Protein AF-A0A740FCY0-F1 (afdb_monomer_lite)

InterPro domains:
  IPR014048 Methylated-DNA-[protein]-cysteine S-methyltransferase, DNA binding [PF01035] (1-59)
  IPR014048 Methylated-DNA-[protein]-cysteine S-methyltransferase, DNA binding [cd06445] (1-58)
  IPR036217 Methylated DNA-protein cysteine methyltransferase, DNA binding domain [SSF46767] (1-60)
  IPR036388 Winged 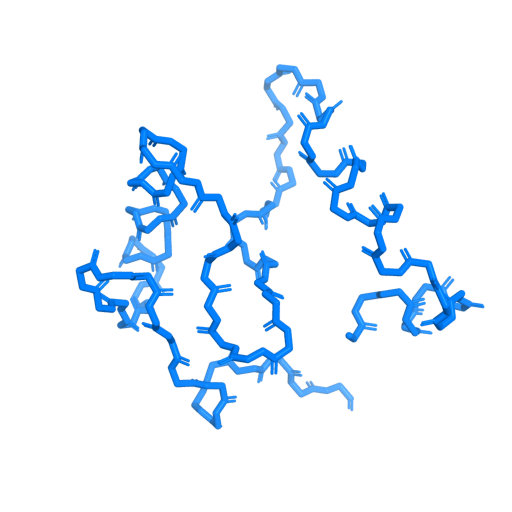helix-like DNA-binding domain superfamily [G3DSA:1.10.10.10] (1-76)
  IPR052520 Alkyltransferase-like DNA repair [PTHR42942] (1-75)

Radius of gyration: 12.35 Å; chains: 1; bounding box: 24×27×32 Å

Structure (mmCIF, N/CA/C/O backbone):
data_AF-A0A740FCY0-F1
#
_entry.id   AF-A0A740FCY0-F1
#
loop_
_atom_site.group_PDB
_atom_site.id
_atom_site.type_symbol
_atom_site.label_atom_id
_atom_site.label_alt_id
_atom_site.label_comp_id
_atom_site.label_asym_id
_atom_site.label_entity_id
_atom_site.label_seq_id
_atom_site.pdbx_PDB_ins_code
_atom_site.Cartn_x
_atom_site.Cartn_y
_atom_site.Cartn_z
_atom_site.occupancy
_atom_site.B_iso_or_equiv
_atom_site.auth_seq_id
_atom_site.auth_comp_id
_atom_site.auth_asym_id
_atom_site.auth_atom_id
_atom_site.pdbx_PDB_model_num
ATOM 1 N N . ASP A 1 1 ? -0.088 -8.140 -8.379 1.00 94.19 1 ASP A N 1
ATOM 2 C CA . ASP A 1 1 ? -0.887 -7.779 -9.570 1.00 94.19 1 ASP A CA 1
ATOM 3 C C . ASP A 1 1 ? -0.219 -6.721 -10.408 1.00 94.19 1 ASP A C 1
ATOM 5 O O . ASP A 1 1 ? 0.120 -7.039 -11.533 1.00 94.19 1 ASP A O 1
ATOM 9 N N . VAL A 1 2 ? 0.091 -5.554 -9.842 1.00 96.44 2 VAL A N 1
ATOM 10 C CA . VAL A 1 2 ? 0.764 -4.445 -10.547 1.00 96.44 2 VAL A CA 1
ATOM 11 C C . VAL A 1 2 ? 1.941 -4.896 -11.424 1.00 96.44 2 VAL A C 1
ATOM 13 O O . VAL A 1 2 ? 1.941 -4.644 -12.618 1.00 96.44 2 VAL A O 1
ATOM 16 N N . ALA A 1 3 ? 2.907 -5.639 -10.871 1.00 97.19 3 ALA A N 1
ATOM 17 C CA . ALA A 1 3 ? 4.066 -6.109 -11.638 1.00 97.19 3 ALA A CA 1
ATOM 18 C C . ALA A 1 3 ? 3.685 -7.023 -12.823 1.00 97.19 3 ALA A C 1
ATOM 20 O O . ALA A 1 3 ? 4.257 -6.916 -13.902 1.00 97.19 3 ALA A O 1
ATOM 21 N N . ARG A 1 4 ? 2.690 -7.901 -12.638 1.00 96.19 4 ARG A N 1
ATOM 22 C CA . ARG A 1 4 ? 2.179 -8.788 -13.695 1.00 96.19 4 ARG A CA 1
ATOM 23 C C . ARG A 1 4 ? 1.485 -7.987 -14.793 1.00 96.19 4 ARG A C 1
ATOM 25 O O . ARG A 1 4 ? 1.769 -8.212 -15.960 1.00 96.19 4 ARG A O 1
ATOM 32 N N . LEU A 1 5 ? 0.619 -7.055 -14.402 1.00 96.25 5 LEU A N 1
ATOM 33 C CA . LEU A 1 5 ? -0.103 -6.162 -15.308 1.00 96.25 5 LEU A CA 1
ATOM 34 C C . LEU A 1 5 ? 0.840 -5.250 -16.099 1.00 96.25 5 LEU A C 1
ATOM 36 O O . LEU A 1 5 ? 0.586 -4.960 -17.257 1.00 96.25 5 LEU A O 1
ATOM 40 N N . ALA A 1 6 ? 1.969 -4.869 -15.503 1.00 95.81 6 ALA A N 1
ATOM 41 C CA . ALA A 1 6 ? 3.035 -4.119 -16.159 1.00 95.81 6 ALA A CA 1
ATOM 42 C C . ALA A 1 6 ? 3.950 -4.988 -17.056 1.00 95.81 6 ALA A C 1
ATOM 44 O O . ALA A 1 6 ? 5.037 -4.551 -17.426 1.00 95.81 6 ALA A O 1
ATOM 45 N N . GLY A 1 7 ? 3.583 -6.241 -17.352 1.00 97.44 7 GLY A N 1
ATOM 46 C CA . GLY A 1 7 ? 4.366 -7.140 -18.212 1.00 97.44 7 GLY A CA 1
ATOM 47 C C . GLY A 1 7 ? 5.635 -7.712 -17.570 1.00 97.44 7 GLY A C 1
ATOM 48 O O . GLY A 1 7 ? 6.405 -8.400 -18.231 1.00 97.44 7 GLY A O 1
ATOM 49 N N . SER A 1 8 ? 5.861 -7.477 -16.273 1.00 97.31 8 SER A N 1
ATOM 50 C CA . SER A 1 8 ? 7.051 -7.932 -15.541 1.00 97.31 8 SER A CA 1
ATOM 51 C C . SER A 1 8 ? 6.674 -8.684 -14.254 1.00 97.31 8 SER A C 1
ATOM 53 O O . SER A 1 8 ? 6.883 -8.175 -13.151 1.00 97.31 8 SER A O 1
ATOM 55 N N . PRO A 1 9 ? 6.144 -9.923 -14.328 1.00 95.81 9 PRO A N 1
ATOM 56 C CA . PRO A 1 9 ? 5.531 -10.611 -13.183 1.00 95.81 9 PRO A CA 1
ATOM 57 C C . PRO A 1 9 ? 6.436 -10.795 -11.957 1.00 95.81 9 PRO A C 1
ATOM 59 O O . PRO A 1 9 ? 5.942 -10.871 -10.832 1.00 95.81 9 PRO A O 1
ATOM 62 N N . ARG A 1 10 ? 7.759 -10.852 -12.158 1.00 96.56 10 ARG A N 1
ATOM 63 C CA . ARG A 1 10 ? 8.762 -11.020 -11.091 1.00 96.56 10 ARG A CA 1
ATOM 64 C C . ARG A 1 10 ? 9.226 -9.695 -10.467 1.00 96.56 10 ARG A C 1
ATOM 66 O O . ARG A 1 10 ? 10.004 -9.716 -9.519 1.00 96.56 10 ARG A O 1
ATOM 73 N N . ALA A 1 11 ? 8.727 -8.552 -10.942 1.00 97.56 11 ALA A N 1
ATOM 74 C CA . ALA A 1 11 ? 9.207 -7.226 -10.557 1.00 97.56 11 ALA A CA 1
ATOM 75 C C . ALA A 1 11 ? 8.487 -6.601 -9.339 1.00 97.56 11 ALA A C 1
ATOM 77 O O . ALA A 1 11 ? 8.447 -5.382 -9.179 1.00 97.56 11 ALA A O 1
ATOM 78 N N . ALA A 1 12 ? 7.879 -7.408 -8.460 1.00 96.00 12 ALA A N 1
ATOM 79 C CA . ALA A 1 12 ? 7.076 -6.895 -7.341 1.00 96.00 12 ALA A CA 1
ATOM 80 C C . ALA A 1 12 ? 7.879 -6.005 -6.372 1.00 96.00 12 ALA A C 1
ATOM 82 O O . ALA A 1 12 ? 7.365 -5.005 -5.870 1.00 96.00 12 ALA A O 1
ATOM 83 N N . ARG A 1 13 ? 9.156 -6.333 -6.134 1.00 95.44 13 ARG A N 1
ATOM 84 C CA . ARG A 1 13 ? 10.041 -5.531 -5.276 1.00 95.44 13 ARG A CA 1
ATOM 85 C C . ARG A 1 13 ? 10.404 -4.195 -5.926 1.00 95.44 13 ARG A C 1
ATOM 87 O O . ARG A 1 13 ? 10.478 -3.184 -5.232 1.00 95.44 13 ARG A O 1
ATOM 94 N N . GLN A 1 14 ? 10.585 -4.179 -7.245 1.00 97.00 14 GLN A N 1
ATOM 95 C CA . GLN A 1 14 ? 10.838 -2.970 -8.024 1.00 97.00 14 GLN A CA 1
ATOM 96 C C . GLN A 1 14 ? 9.630 -2.036 -7.970 1.00 97.00 14 GLN A C 1
ATOM 98 O O . GLN A 1 14 ? 9.826 -0.853 -7.715 1.00 97.00 14 GLN A O 1
ATOM 103 N N . VAL A 1 15 ? 8.402 -2.560 -8.096 1.00 96.94 15 VAL A N 1
ATOM 104 C CA . VAL A 1 15 ? 7.169 -1.766 -7.929 1.00 96.94 15 VAL A CA 1
ATOM 105 C C . VAL A 1 15 ? 7.172 -1.037 -6.584 1.00 96.94 15 VAL A C 1
ATOM 107 O O . VAL A 1 15 ? 7.056 0.184 -6.555 1.00 96.94 15 VAL A O 1
ATOM 110 N N . GLY A 1 16 ? 7.389 -1.751 -5.473 1.00 94.44 16 GLY A N 1
ATOM 111 C CA . GLY A 1 16 ? 7.459 -1.117 -4.150 1.00 94.44 16 GLY A CA 1
ATOM 112 C C . GLY A 1 16 ? 8.590 -0.086 -4.036 1.00 94.44 16 GLY A C 1
ATOM 113 O O . GLY A 1 16 ? 8.409 0.977 -3.449 1.00 94.44 16 GLY A O 1
ATOM 114 N N . GLY A 1 17 ? 9.746 -0.368 -4.644 1.00 94.88 17 GLY A N 1
ATOM 115 C CA . GLY A 1 17 ? 10.866 0.569 -4.699 1.00 94.88 17 GLY A CA 1
ATOM 116 C C . GLY A 1 17 ? 10.551 1.857 -5.465 1.00 94.88 17 GLY A C 1
ATOM 117 O O . GLY A 1 17 ? 10.952 2.926 -5.017 1.00 94.88 17 GLY A O 1
ATOM 118 N N . VAL A 1 18 ? 9.836 1.764 -6.590 1.00 95.38 18 VAL A N 1
ATOM 119 C CA . VAL A 1 18 ? 9.387 2.927 -7.373 1.00 95.38 18 VAL A CA 1
ATOM 120 C C . VAL A 1 18 ? 8.400 3.761 -6.562 1.00 95.38 18 VAL A C 1
ATOM 122 O O . VAL A 1 18 ? 8.604 4.962 -6.424 1.00 95.38 18 VAL A O 1
ATOM 125 N N . LEU A 1 19 ? 7.396 3.126 -5.949 1.00 94.62 19 LEU A N 1
ATOM 126 C CA . LEU A 1 19 ? 6.393 3.827 -5.137 1.00 94.62 19 LEU A CA 1
ATOM 127 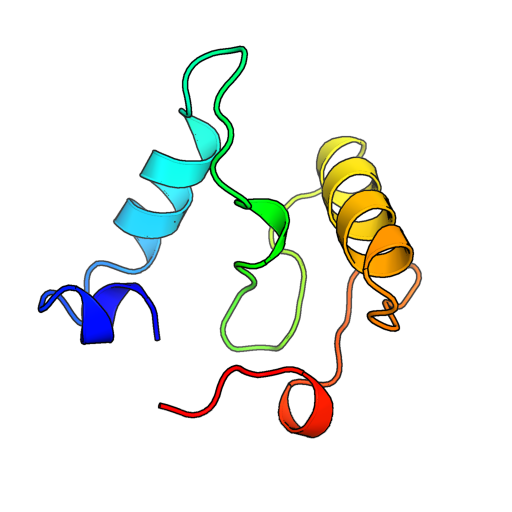C C . LEU A 1 19 ? 7.005 4.542 -3.923 1.00 94.62 19 LEU A C 1
ATOM 129 O O . LEU A 1 19 ? 6.562 5.626 -3.560 1.00 94.62 19 LEU A O 1
ATOM 133 N N . LYS A 1 20 ? 8.060 3.977 -3.323 1.00 91.00 20 LYS A N 1
ATOM 134 C CA . LYS A 1 20 ? 8.787 4.614 -2.213 1.00 91.00 20 LYS A CA 1
ATOM 135 C C . LYS A 1 20 ? 9.562 5.874 -2.633 1.00 91.00 20 LYS A C 1
ATOM 137 O O . LYS A 1 20 ? 9.886 6.690 -1.778 1.00 91.00 20 LYS A O 1
ATOM 142 N N . ARG A 1 21 ? 9.905 6.015 -3.916 1.00 92.81 21 ARG A N 1
ATOM 143 C CA . ARG A 1 21 ? 10.745 7.102 -4.454 1.00 92.81 21 ARG A CA 1
ATOM 144 C C . ARG A 1 21 ? 9.976 8.033 -5.387 1.00 92.81 21 ARG A C 1
ATOM 146 O O . ARG A 1 21 ? 10.577 8.647 -6.265 1.00 92.81 21 ARG A O 1
ATOM 153 N N . LEU A 1 22 ? 8.655 8.099 -5.242 1.00 92.25 22 LEU A N 1
ATOM 154 C CA . LEU A 1 22 ? 7.872 9.061 -6.002 1.00 92.25 22 LEU A CA 1
ATOM 155 C C . LEU A 1 22 ? 8.358 10.485 -5.695 1.00 92.25 22 LEU A C 1
ATOM 157 O O . LEU A 1 22 ? 8.703 10.767 -4.545 1.00 92.25 22 LEU A O 1
ATOM 161 N N . PRO A 1 23 ? 8.411 11.368 -6.707 1.00 93.75 23 PRO A N 1
ATOM 162 C CA . PRO A 1 23 ? 8.769 12.759 -6.488 1.00 93.75 23 PRO A CA 1
ATOM 163 C C . PRO A 1 23 ? 7.759 13.423 -5.550 1.00 93.75 23 PRO A C 1
ATOM 165 O O . PRO A 1 23 ? 6.588 13.033 -5.483 1.00 93.75 23 PRO A O 1
ATOM 168 N N . GLU A 1 24 ? 8.216 14.448 -4.839 1.00 88.62 24 GLU A N 1
ATOM 169 C CA . GLU A 1 24 ? 7.334 15.287 -4.036 1.00 88.62 24 GLU A CA 1
ATOM 170 C C . GLU A 1 24 ? 6.222 15.883 -4.916 1.00 88.62 24 GLU A C 1
ATOM 172 O O . GLU A 1 24 ? 6.443 16.225 -6.077 1.00 88.62 24 GLU A O 1
ATOM 177 N N . GLY A 1 25 ? 4.997 15.933 -4.389 1.00 90.62 25 GLY A N 1
ATOM 178 C CA . GLY A 1 25 ? 3.824 16.379 -5.146 1.00 90.62 25 GLY A CA 1
ATOM 179 C C . GLY A 1 25 ? 3.269 15.363 -6.153 1.00 90.62 25 GLY A C 1
ATOM 180 O O . GLY A 1 25 ? 2.341 15.696 -6.889 1.00 90.62 25 GLY A O 1
ATOM 181 N N . SER A 1 26 ? 3.783 14.125 -6.201 1.00 93.31 26 SER A N 1
ATOM 182 C CA . SER A 1 26 ? 3.212 13.085 -7.065 1.00 93.31 26 SER A CA 1
ATOM 183 C C . SER A 1 26 ? 1.725 12.860 -6.773 1.00 93.31 26 SER A C 1
ATOM 185 O O . SER A 1 26 ? 1.322 12.636 -5.633 1.00 93.31 26 SER A O 1
ATOM 187 N N . THR A 1 27 ? 0.917 12.856 -7.832 1.00 93.81 27 THR A N 1
ATOM 188 C CA . THR A 1 27 ? -0.527 12.588 -7.781 1.00 93.81 27 THR A CA 1
ATOM 189 C C . THR A 1 27 ? -0.864 11.099 -7.886 1.00 93.81 27 THR A C 1
ATOM 191 O O . THR A 1 27 ? -2.037 10.726 -7.879 1.00 93.81 27 THR A O 1
ATOM 194 N N . LEU A 1 28 ? 0.145 10.224 -7.995 1.00 95.81 28 LEU A N 1
ATOM 195 C CA . LEU A 1 28 ? -0.078 8.784 -8.089 1.00 95.81 28 LEU A CA 1
ATOM 196 C C . LEU A 1 28 ? -0.639 8.238 -6.763 1.00 95.81 28 LEU A C 1
ATOM 198 O O . LEU A 1 28 ? -0.032 8.469 -5.713 1.00 95.81 28 LEU A O 1
ATOM 202 N N . PRO A 1 29 ? -1.735 7.450 -6.786 1.00 95.75 29 PRO A N 1
ATOM 203 C CA . PRO A 1 29 ? -2.370 6.906 -5.584 1.00 95.75 29 PRO A CA 1
ATOM 204 C C . PRO A 1 29 ? -1.592 5.695 -5.042 1.00 95.75 29 PRO A C 1
ATOM 206 O O . PRO A 1 29 ? -2.070 4.557 -5.038 1.00 95.75 29 PRO A O 1
ATOM 209 N N . TRP A 1 30 ? -0.352 5.924 -4.612 1.00 95.56 30 TRP A N 1
ATOM 210 C CA . TRP A 1 30 ? 0.576 4.887 -4.152 1.00 95.56 30 TRP A CA 1
ATOM 211 C C . TRP A 1 30 ? 0.022 4.069 -2.981 1.00 95.56 30 TRP A C 1
ATOM 213 O O . TRP A 1 30 ? 0.321 2.878 -2.865 1.00 95.56 30 TRP A O 1
ATOM 223 N N . HIS A 1 31 ? -0.823 4.679 -2.143 1.00 96.62 31 HIS A N 1
ATOM 224 C CA . HIS A 1 31 ? -1.431 4.050 -0.970 1.00 96.62 31 HIS A CA 1
ATOM 225 C C . HIS A 1 31 ? -2.356 2.882 -1.320 1.00 96.62 31 HIS A C 1
ATOM 227 O O . HIS A 1 31 ? -2.581 2.023 -0.467 1.00 96.62 31 HIS A O 1
ATOM 233 N N . ARG A 1 32 ? -2.832 2.790 -2.570 1.00 97.69 32 ARG A N 1
ATOM 234 C CA . ARG A 1 32 ? -3.666 1.678 -3.058 1.00 97.69 32 ARG A CA 1
ATOM 235 C C . ARG A 1 32 ? -2.892 0.384 -3.310 1.00 97.69 32 ARG A C 1
ATOM 237 O O . ARG A 1 32 ? -3.499 -0.659 -3.545 1.00 97.69 32 ARG A O 1
ATOM 244 N N . VAL A 1 33 ? -1.559 0.417 -3.274 1.00 97.50 33 VAL A N 1
ATOM 245 C CA . VAL A 1 33 ? -0.731 -0.775 -3.484 1.00 97.50 33 VAL A CA 1
ATOM 246 C C . VAL A 1 33 ? -0.325 -1.377 -2.141 1.00 97.50 33 VAL A C 1
ATOM 248 O O . VAL A 1 33 ? 0.435 -0.790 -1.372 1.00 97.50 33 VAL A O 1
ATOM 251 N N . VAL A 1 34 ? -0.804 -2.594 -1.885 1.00 97.38 34 VAL A N 1
ATOM 252 C CA . VAL A 1 34 ? -0.470 -3.404 -0.704 1.00 97.38 34 VAL A CA 1
ATOM 253 C C . VAL A 1 34 ? 0.128 -4.747 -1.111 1.00 97.38 34 VAL A C 1
ATOM 255 O O . VAL A 1 34 ? 0.149 -5.111 -2.292 1.00 97.38 34 VAL A O 1
ATOM 258 N N . ASN A 1 35 ? 0.678 -5.488 -0.149 1.00 96.56 35 ASN A N 1
ATOM 259 C CA . ASN A 1 35 ? 1.274 -6.781 -0.460 1.00 96.56 35 ASN A CA 1
ATOM 260 C C . ASN A 1 35 ? 0.217 -7.866 -0.732 1.00 96.56 35 ASN A C 1
ATOM 262 O O . ASN A 1 35 ? -0.976 -7.711 -0.481 1.00 96.56 35 ASN A O 1
ATOM 266 N N . ARG A 1 36 ? 0.689 -9.017 -1.225 1.00 95.62 36 ARG A N 1
ATOM 267 C CA . ARG A 1 36 ? -0.148 -10.185 -1.558 1.00 95.62 36 ARG A CA 1
ATOM 268 C C . ARG A 1 36 ? -0.930 -10.779 -0.380 1.00 95.62 36 ARG A C 1
ATOM 270 O O . ARG A 1 36 ? -1.805 -11.598 -0.623 1.00 95.62 36 ARG A O 1
ATOM 277 N N . HIS A 1 37 ? -0.579 -10.432 0.857 1.00 96.81 37 HIS A N 1
ATOM 278 C CA . HIS A 1 37 ? -1.246 -10.913 2.066 1.00 96.81 37 HIS A CA 1
ATOM 279 C C . HIS A 1 37 ? -2.367 -9.974 2.525 1.00 96.81 37 HIS A C 1
ATOM 281 O O . HIS A 1 37 ? -2.989 -10.250 3.540 1.00 96.81 37 HIS A O 1
ATOM 287 N N . GLY A 1 38 ? -2.619 -8.876 1.804 1.00 97.12 38 GLY A N 1
ATOM 288 C CA . GLY A 1 38 ? -3.611 -7.885 2.214 1.00 97.12 38 GLY A CA 1
ATOM 289 C C . GLY A 1 38 ? -3.116 -6.960 3.313 1.00 97.12 38 GLY A C 1
ATOM 290 O O . GLY A 1 38 ? -3.923 -6.353 3.999 1.00 97.12 38 GLY A O 1
ATOM 291 N N . ALA A 1 39 ? -1.801 -6.834 3.488 1.00 98.06 39 ALA A N 1
ATOM 292 C CA . ALA A 1 39 ? -1.224 -5.983 4.515 1.00 98.06 39 ALA A CA 1
ATOM 293 C C . ALA A 1 39 ? -0.462 -4.796 3.916 1.00 98.06 39 ALA A C 1
ATOM 295 O O . ALA A 1 39 ? 0.227 -4.913 2.892 1.00 98.06 39 ALA A O 1
ATOM 296 N N . ILE A 1 40 ? -0.542 -3.657 4.599 1.00 97.94 40 ILE A N 1
ATOM 297 C CA . ILE A 1 40 ? 0.368 -2.531 4.398 1.00 97.94 40 ILE A CA 1
ATOM 298 C C . ILE A 1 40 ? 1.794 -3.007 4.714 1.00 97.94 40 ILE A C 1
ATOM 300 O O . ILE A 1 40 ? 2.064 -3.521 5.794 1.00 97.94 40 ILE A O 1
ATOM 304 N N . SER A 1 41 ? 2.711 -2.856 3.755 1.00 96.12 41 SER A N 1
ATOM 305 C CA . SER A 1 41 ? 4.118 -3.263 3.925 1.00 96.12 41 SER A CA 1
ATOM 306 C C . SER A 1 41 ? 4.971 -2.233 4.665 1.00 96.12 41 SER A C 1
ATOM 308 O O . SER A 1 41 ? 6.090 -2.546 5.067 1.00 96.12 41 SER A O 1
ATOM 310 N N . LEU A 1 42 ? 4.493 -0.993 4.764 1.00 94.88 42 LEU A N 1
ATOM 311 C CA . LEU A 1 42 ? 5.179 0.091 5.461 1.00 94.88 42 LEU A CA 1
ATOM 312 C C . LEU A 1 42 ? 5.014 -0.072 6.975 1.00 94.88 42 LEU A C 1
ATOM 314 O O . LEU A 1 42 ? 4.089 -0.728 7.442 1.00 94.88 42 LEU A O 1
ATOM 318 N N . THR A 1 43 ? 5.904 0.548 7.743 1.00 95.31 43 THR A N 1
ATOM 319 C CA . THR A 1 43 ? 5.925 0.478 9.211 1.00 95.31 43 THR A CA 1
ATOM 320 C C . THR A 1 43 ? 5.963 1.879 9.817 1.00 95.31 43 THR A C 1
ATOM 322 O O . THR A 1 43 ? 6.319 2.845 9.143 1.00 95.31 43 THR A O 1
ATOM 325 N N . GLY A 1 44 ? 5.621 2.006 11.102 1.00 95.62 44 GLY A N 1
ATOM 326 C CA . GLY A 1 44 ? 5.721 3.278 11.824 1.00 95.62 44 GLY A CA 1
ATOM 327 C C . GLY A 1 44 ? 4.837 4.387 11.220 1.00 95.62 44 GLY A C 1
ATOM 328 O O . GLY A 1 44 ? 3.687 4.114 10.863 1.00 95.62 44 GLY A O 1
ATOM 329 N N . PRO A 1 45 ? 5.338 5.631 11.088 1.00 95.94 45 PRO A N 1
ATOM 330 C CA . PRO A 1 45 ? 4.559 6.752 10.553 1.00 95.94 45 PRO A CA 1
ATOM 331 C C . PRO A 1 45 ? 4.048 6.534 9.124 1.00 95.94 45 PRO A C 1
ATOM 333 O O . PRO A 1 45 ? 2.951 6.974 8.785 1.00 95.94 45 PRO A O 1
ATOM 336 N N . ASP A 1 46 ? 4.811 5.824 8.291 1.00 94.19 46 ASP A N 1
ATOM 337 C CA . ASP A 1 46 ? 4.428 5.552 6.904 1.00 94.19 46 ASP A CA 1
ATOM 338 C C . ASP A 1 46 ? 3.271 4.544 6.816 1.00 94.19 46 ASP A C 1
ATOM 340 O O . ASP A 1 46 ? 2.398 4.689 5.958 1.00 94.19 46 ASP A O 1
ATOM 344 N N . LEU A 1 47 ? 3.200 3.580 7.750 1.00 96.38 47 LEU A N 1
ATOM 345 C CA . LEU A 1 47 ? 2.023 2.714 7.903 1.00 96.38 47 LEU A CA 1
ATOM 346 C C . LEU A 1 47 ? 0.786 3.560 8.181 1.00 96.38 47 LEU A C 1
ATOM 348 O O . LEU A 1 47 ? -0.232 3.400 7.510 1.00 96.38 47 LEU A O 1
ATOM 352 N N . GLN A 1 48 ? 0.877 4.475 9.151 1.00 97.62 48 GLN A N 1
ATOM 353 C CA . GLN A 1 48 ? -0.249 5.333 9.516 1.00 97.62 48 GLN A CA 1
ATOM 354 C C . GLN A 1 48 ? -0.663 6.236 8.354 1.00 97.62 48 GLN A C 1
ATOM 356 O O . GLN A 1 48 ? -1.855 6.357 8.087 1.00 97.62 48 GLN A O 1
ATOM 361 N N . ARG A 1 49 ? 0.293 6.795 7.603 1.00 95.88 49 ARG A N 1
ATOM 362 C CA . ARG A 1 49 ? 0.005 7.606 6.412 1.00 95.88 49 ARG A CA 1
ATOM 363 C C . ARG A 1 49 ? -0.772 6.816 5.359 1.00 95.88 49 ARG A C 1
ATOM 365 O O . ARG A 1 49 ? -1.809 7.283 4.895 1.00 95.88 49 ARG A O 1
ATOM 372 N N . GLN A 1 50 ? -0.310 5.610 5.018 1.00 97.50 50 GLN A N 1
ATOM 373 C CA . GLN A 1 50 ? -1.001 4.755 4.048 1.00 97.50 50 GLN A CA 1
ATOM 374 C C . GLN A 1 50 ? -2.384 4.329 4.555 1.00 97.50 50 GLN A C 1
ATOM 376 O O . GLN A 1 50 ? -3.360 4.369 3.807 1.00 97.50 50 GLN A O 1
ATOM 381 N N . ARG A 1 51 ? -2.480 3.966 5.839 1.00 98.38 51 ARG A N 1
ATOM 382 C CA . ARG A 1 51 ? -3.737 3.587 6.489 1.00 98.38 51 ARG A CA 1
ATOM 383 C C . ARG A 1 51 ? -4.763 4.717 6.428 1.00 98.38 51 ARG A C 1
ATOM 385 O O . ARG A 1 51 ? -5.898 4.463 6.050 1.00 98.38 51 ARG A O 1
ATOM 392 N N . GLN A 1 52 ? -4.376 5.945 6.769 1.00 98.12 52 GLN A N 1
ATOM 393 C CA . GLN A 1 52 ? -5.285 7.094 6.732 1.00 98.12 52 GLN A CA 1
ATOM 394 C C . GLN A 1 52 ? -5.751 7.415 5.310 1.00 98.12 52 GLN A C 1
ATOM 396 O O . GLN A 1 52 ? -6.936 7.655 5.105 1.00 98.12 52 GLN A O 1
ATOM 401 N N . ALA A 1 53 ? -4.858 7.340 4.318 1.00 97.50 53 ALA A N 1
ATOM 402 C CA . ALA A 1 53 ? -5.230 7.547 2.920 1.00 97.50 53 ALA A CA 1
ATOM 403 C C . ALA A 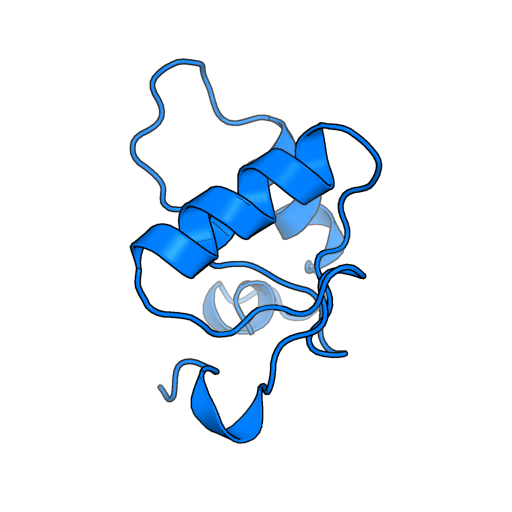1 53 ? -6.249 6.500 2.424 1.00 97.50 53 ALA A C 1
ATOM 405 O O . ALA A 1 53 ? -7.210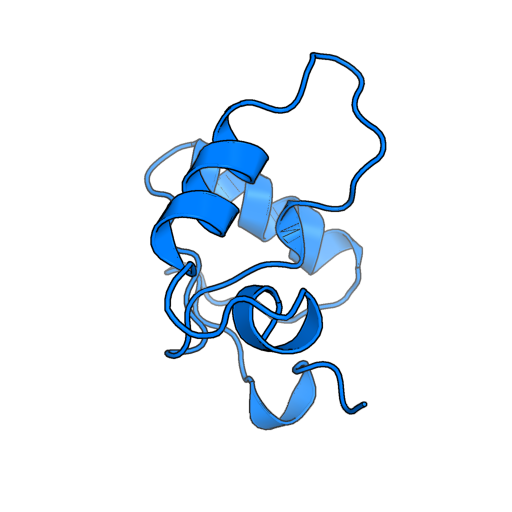 6.847 1.748 1.00 97.50 53 ALA A O 1
ATOM 406 N N . LEU A 1 54 ? -6.085 5.230 2.807 1.00 98.44 54 LEU A N 1
ATOM 407 C CA . LEU A 1 54 ? -7.042 4.164 2.486 1.00 98.44 54 LEU A CA 1
ATOM 408 C C . LEU A 1 54 ? -8.389 4.344 3.203 1.00 98.44 54 LEU A C 1
ATOM 410 O O . LEU A 1 54 ? -9.439 4.182 2.583 1.00 98.44 54 LEU A O 1
ATOM 414 N N . LEU A 1 55 ? -8.372 4.719 4.486 1.00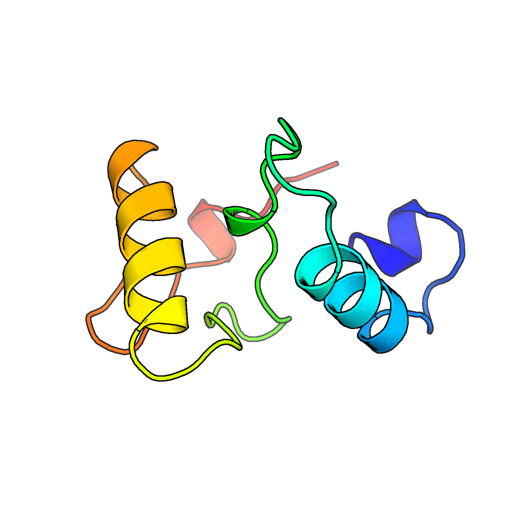 98.44 55 LEU A N 1
ATOM 415 C CA . LEU A 1 55 ? -9.591 5.006 5.251 1.00 98.44 55 LEU A CA 1
ATOM 416 C C . LEU A 1 55 ? -10.377 6.179 4.653 1.00 98.44 55 LEU A C 1
ATOM 418 O O . LEU A 1 55 ? -11.602 6.115 4.598 1.00 98.44 55 LEU A O 1
ATOM 422 N N . ALA A 1 56 ? -9.687 7.214 4.168 1.00 98.25 56 ALA A N 1
ATOM 423 C CA . ALA A 1 56 ? -10.308 8.351 3.489 1.00 98.25 56 ALA A CA 1
ATOM 424 C C . ALA A 1 56 ? -11.015 7.954 2.179 1.00 98.25 56 ALA A C 1
ATOM 426 O O . ALA A 1 56 ? -11.967 8.612 1.770 1.00 98.25 56 ALA A O 1
ATOM 427 N N . GLU A 1 57 ? -10.595 6.855 1.548 1.00 98.06 57 GLU A N 1
ATOM 428 C CA . GLU A 1 57 ? -11.266 6.259 0.385 1.00 98.06 57 GLU A CA 1
ATOM 429 C C . GLU A 1 57 ? -12.364 5.249 0.770 1.00 98.06 57 GLU A C 1
ATOM 431 O O . GLU A 1 57 ? -12.946 4.601 -0.099 1.00 98.06 57 GLU A O 1
ATOM 436 N N . GLY A 1 58 ? -12.658 5.090 2.065 1.00 98.06 58 GLY A N 1
ATOM 437 C CA . GLY A 1 58 ? -13.668 4.154 2.563 1.00 98.06 58 GLY A CA 1
ATOM 438 C C . GLY A 1 58 ? -13.195 2.700 2.653 1.00 98.06 58 GLY A C 1
ATOM 439 O O . GLY A 1 58 ? -14.012 1.802 2.868 1.00 98.06 58 GLY A O 1
ATOM 440 N N . VAL A 1 59 ? -11.891 2.438 2.516 1.00 98.38 59 VAL A N 1
ATOM 441 C CA . VAL A 1 59 ? -11.326 1.097 2.710 1.00 98.38 59 VAL A CA 1
ATOM 442 C C . VAL A 1 59 ? -11.190 0.824 4.202 1.00 98.38 59 VAL A C 1
ATOM 444 O O . VAL A 1 59 ? -10.509 1.548 4.923 1.00 98.38 59 VAL A O 1
ATOM 447 N N . VAL A 1 60 ? -11.800 -0.259 4.680 1.00 98.19 60 VAL A N 1
ATOM 448 C CA . VAL A 1 60 ? -11.636 -0.700 6.072 1.00 98.19 60 VAL A CA 1
ATOM 449 C C . VAL A 1 60 ? -10.240 -1.294 6.262 1.00 98.19 60 VAL A C 1
ATOM 451 O O . VAL A 1 60 ? -9.896 -2.295 5.633 1.00 98.19 60 VAL A O 1
ATOM 454 N N . VAL A 1 61 ? -9.456 -0.691 7.161 1.00 98.25 61 VAL A N 1
ATOM 455 C CA . VAL A 1 61 ? -8.088 -1.116 7.488 1.00 98.25 61 VAL A CA 1
ATOM 456 C C . VAL A 1 61 ? -7.930 -1.304 8.997 1.00 98.25 61 VAL A C 1
ATOM 458 O O . VAL A 1 61 ? -8.222 -0.396 9.787 1.00 98.25 61 VAL A O 1
ATOM 461 N N . SER A 1 62 ? -7.414 -2.464 9.411 1.00 97.31 62 SER A N 1
ATOM 462 C CA . SER A 1 62 ? -7.131 -2.739 10.826 1.00 97.31 62 SER A CA 1
ATOM 463 C C . SER A 1 62 ? -6.067 -1.785 11.397 1.00 97.31 62 SER A C 1
ATOM 465 O O . SER A 1 62 ? -5.335 -1.116 10.662 1.00 97.31 62 SER A O 1
AT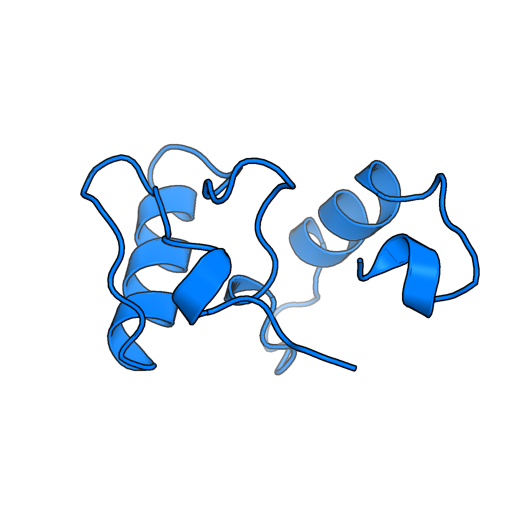OM 467 N N . GLY A 1 63 ? -5.928 -1.736 12.726 1.00 93.31 63 GLY A N 1
ATOM 468 C CA . GLY A 1 63 ? -4.843 -0.980 13.373 1.00 93.31 63 GLY A CA 1
ATOM 469 C C . GLY A 1 63 ? -3.441 -1.462 12.971 1.00 93.31 63 GLY A C 1
ATOM 470 O O . GLY A 1 63 ? -2.516 -0.660 12.888 1.00 93.31 63 GLY A O 1
ATOM 471 N N . SER A 1 64 ? -3.304 -2.752 12.647 1.00 94.56 64 SER A N 1
ATOM 472 C CA . SER A 1 64 ? -2.066 -3.376 12.161 1.00 94.56 64 SER A CA 1
ATOM 473 C C . SER A 1 64 ? -1.877 -3.293 10.640 1.00 94.56 64 SER A C 1
ATOM 475 O O . SER A 1 64 ? -0.902 -3.832 10.123 1.00 94.56 64 SER A O 1
ATOM 477 N N . GLY A 1 65 ? -2.780 -2.625 9.910 1.00 97.31 65 GLY A N 1
ATOM 478 C CA . GLY A 1 65 ? -2.659 -2.426 8.463 1.00 97.31 65 GLY A CA 1
ATOM 479 C C . GLY A 1 65 ? -3.184 -3.576 7.595 1.00 97.31 65 GLY A C 1
ATOM 480 O O . GLY A 1 65 ? -2.779 -3.676 6.441 1.00 97.31 65 GLY A O 1
ATOM 481 N N . GLN A 1 66 ? -4.048 -4.444 8.130 1.00 98.44 66 GLN A N 1
ATOM 482 C CA . GLN A 1 66 ? -4.685 -5.546 7.393 1.00 98.44 66 GLN A CA 1
ATOM 483 C C . GLN A 1 66 ? -5.935 -5.071 6.644 1.00 98.44 66 GLN A C 1
ATOM 485 O O . GLN A 1 66 ? -6.699 -4.252 7.164 1.00 98.44 66 GLN A O 1
ATOM 490 N N . ILE A 1 67 ? -6.142 -5.621 5.448 1.00 98.31 67 ILE A N 1
ATOM 491 C CA . ILE A 1 67 ? -7.197 -5.281 4.491 1.00 98.31 67 ILE A CA 1
ATOM 492 C C . ILE A 1 67 ? -7.778 -6.571 3.914 1.00 98.31 67 ILE A C 1
ATOM 494 O O . ILE A 1 67 ? -7.049 -7.477 3.509 1.00 98.31 67 ILE A O 1
ATOM 498 N N . ASP A 1 68 ? -9.102 -6.623 3.814 1.00 98.00 68 ASP A N 1
ATOM 499 C CA . ASP A 1 68 ? -9.796 -7.710 3.134 1.00 98.00 68 ASP A CA 1
ATOM 500 C C . ASP A 1 68 ? -9.623 -7.607 1.607 1.00 98.00 68 ASP A C 1
ATOM 502 O O . ASP A 1 68 ? -10.294 -6.829 0.922 1.00 98.00 68 ASP A O 1
ATOM 506 N N . LEU A 1 69 ? -8.711 -8.411 1.054 1.00 97.44 69 LEU A N 1
ATOM 507 C CA . LEU A 1 69 ? -8.485 -8.459 -0.390 1.00 97.44 69 LEU A CA 1
ATOM 508 C C . LEU A 1 69 ? -9.652 -9.069 -1.170 1.00 97.44 69 LEU A C 1
ATOM 510 O O . LEU A 1 69 ? -9.748 -8.793 -2.361 1.00 97.44 69 LEU A O 1
ATOM 514 N N . GLN A 1 70 ? -10.530 -9.872 -0.566 1.00 96.75 70 GLN A N 1
ATOM 515 C CA . GLN A 1 70 ? -11.702 -10.372 -1.296 1.00 96.75 70 GLN A CA 1
ATOM 516 C C . GLN A 1 70 ? -12.659 -9.227 -1.626 1.00 96.75 70 GLN A C 1
ATOM 518 O O . GLN A 1 70 ? -13.267 -9.218 -2.693 1.00 96.75 70 GLN A O 1
ATOM 523 N N . ARG A 1 71 ? -12.740 -8.237 -0.733 1.00 97.38 71 ARG A N 1
ATOM 524 C CA . ARG A 1 71 ? -13.603 -7.068 -0.892 1.00 97.38 71 ARG A CA 1
ATOM 525 C C . ARG A 1 71 ? -12.976 -5.939 -1.710 1.00 97.38 71 ARG A C 1
ATOM 527 O O . ARG A 1 71 ? -13.679 -5.309 -2.493 1.00 97.38 71 ARG A O 1
ATOM 534 N N . TYR A 1 72 ? -11.691 -5.643 -1.501 1.00 97.56 72 TYR A N 1
ATOM 535 C CA . TYR A 1 72 ? -11.076 -4.406 -2.014 1.00 97.56 72 TYR A CA 1
ATOM 536 C C . TYR A 1 72 ? -10.068 -4.602 -3.149 1.00 97.56 72 TYR A C 1
ATOM 538 O O . TYR A 1 72 ? -9.593 -3.618 -3.720 1.00 97.56 72 TYR A O 1
ATOM 546 N N . ARG A 1 73 ? -9.690 -5.841 -3.485 1.00 96.38 73 ARG A N 1
ATOM 547 C CA . ARG A 1 73 ? -8.749 -6.073 -4.585 1.00 96.38 73 ARG A CA 1
ATOM 548 C C . ARG A 1 73 ? -9.386 -5.655 -5.905 1.00 96.38 73 ARG A C 1
ATOM 550 O O . ARG A 1 73 ? -10.493 -6.069 -6.228 1.00 96.38 73 ARG A O 1
ATOM 557 N N . TRP A 1 74 ? -8.648 -4.881 -6.692 1.00 95.88 74 TRP A N 1
ATOM 558 C CA . TRP A 1 74 ? -9.079 -4.519 -8.034 1.00 95.88 74 TRP A CA 1
ATOM 559 C C . TRP A 1 74 ? -9.169 -5.762 -8.931 1.00 95.88 74 TRP A C 1
ATOM 561 O O . TRP A 1 74 ? -8.203 -6.527 -9.037 1.00 95.88 74 TRP A O 1
ATOM 571 N N . VAL A 1 75 ? -10.332 -5.948 -9.555 1.00 93.19 75 VAL A N 1
ATOM 572 C CA . VAL A 1 75 ? -10.599 -6.997 -10.543 1.00 93.19 75 VAL A CA 1
ATOM 573 C C . VAL A 1 75 ? -10.430 -6.384 -11.930 1.00 93.19 75 VAL A C 1
ATOM 575 O O . VAL A 1 75 ? -10.974 -5.313 -12.200 1.00 93.19 75 VAL A O 1
ATOM 578 N N . TYR A 1 76 ? -9.640 -7.051 -12.764 1.00 84.62 76 TYR A N 1
ATOM 579 C CA . TYR A 1 76 ? -9.261 -6.646 -14.115 1.00 84.62 76 TYR A CA 1
ATOM 580 C C . TYR A 1 76 ? -9.475 -7.798 -15.090 1.00 84.62 76 TYR A C 1
ATOM 582 O O . TYR A 1 76 ? -9.445 -8.963 -14.626 1.00 84.62 76 TYR A O 1
#

Foldseek 3Di:
DVCVVVVHVPCPVVLVVCLVPDDPPDPDLSLLDDDPQQFRPDDDPVLVVSVVSCVVVVFDADPRGHGDCVPRPDDD

Sequence (76 aa):
DVARLAGSPRAARQVGGVLKRLPEGSTLPWHRVVNRHGAISLTGPDLQRQRQALLAEGVVVSGSGQIDLQRYRWVY

Organism: Salmonella typhimurium (NCBI:txid90371)

Secondary structure (DSSP, 8-state):
-HHHHTT-TT-HHHHHHHHHTPPTT----GGG---TTSB----HHHHHHHHHHHHHTT----TT-B--HHHHSPP-

pLDDT: mean 96.0, std 2.36, range [84.62, 98.44]